Protein AF-A0AAQ3WW07-F1 (afdb_monomer_lite)

Secondary structure (DSSP, 8-state):
-------EEEEEEEEE--SSS--EEEEEEEEEEE-TTS-EEEEEEEEPP-TT--HHHHHHHHHHHHHHHHHHHHHHHHHHHHHHHSPPPS----

Foldseek 3Di:
DDDPQDKDKDKDWDWDDDPPAPIWIWIWIWIWGQDPVRDTDIQIFIDDTDRDDDPVRSVVVRVVVSVVVVVVVVVVVVVVVCCVVPPPPDDDDD

pLDDT: mean 72.87, std 10.95, range [33.84, 86.69]

Organism: NCBI:txid547442

Structure (mmCIF, N/CA/C/O backbone):
data_AF-A0AAQ3WW07-F1
#
_entry.id   AF-A0AAQ3WW07-F1
#
loop_
_atom_site.group_PDB
_atom_site.id
_atom_site.type_symbol
_atom_site.label_atom_id
_atom_site.label_alt_id
_atom_site.label_comp_id
_atom_site.label_asym_id
_atom_site.label_entity_id
_atom_site.label_seq_id
_atom_site.pdbx_PDB_ins_code
_atom_site.Cartn_x
_atom_site.Cartn_y
_atom_site.Cartn_z
_atom_site.occupancy
_atom_site.B_iso_or_equiv
_atom_site.auth_seq_id
_atom_site.auth_comp_id
_atom_site.auth_asym_id
_atom_site.auth_atom_id
_atom_site.pdbx_PDB_model_num
ATOM 1 N N . MET A 1 1 ? -10.074 -17.674 23.088 1.00 34.44 1 MET A N 1
ATOM 2 C CA . MET A 1 1 ? -9.015 -16.667 22.887 1.00 34.44 1 MET A CA 1
ATOM 3 C C . MET A 1 1 ? -8.500 -16.852 21.470 1.00 34.44 1 MET A C 1
ATOM 5 O O . MET A 1 1 ? -7.732 -17.772 21.236 1.00 34.44 1 MET A O 1
ATOM 9 N N . LEU A 1 2 ? -9.037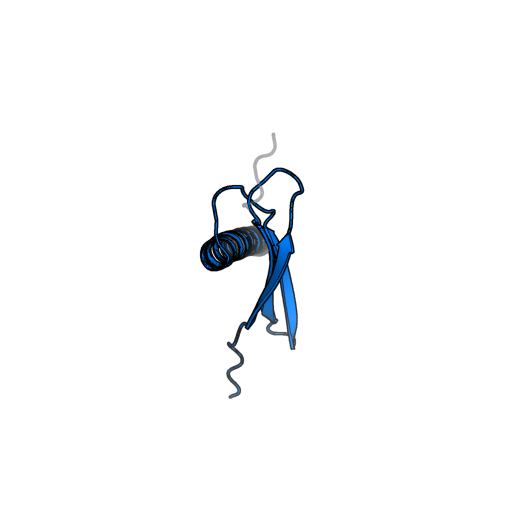 -16.098 20.511 1.00 33.84 2 LEU A N 1
ATOM 10 C CA . LEU A 1 2 ? -8.583 -16.128 19.121 1.00 33.84 2 LEU A CA 1
ATOM 11 C C . LEU A 1 2 ? -7.886 -14.793 18.858 1.00 33.84 2 LEU A C 1
ATOM 13 O O . LEU A 1 2 ? -8.543 -13.757 18.823 1.00 33.84 2 LEU A O 1
ATOM 17 N N . HIS A 1 3 ? -6.557 -14.831 18.768 1.00 44.88 3 HIS A N 1
ATOM 18 C CA . HIS A 1 3 ? -5.752 -13.722 18.265 1.00 44.88 3 HIS A CA 1
ATOM 19 C C . HIS A 1 3 ? -5.967 -13.635 16.755 1.00 44.88 3 HIS A C 1
ATOM 21 O O . HIS A 1 3 ? -5.621 -14.570 16.034 1.00 44.88 3 HIS A O 1
ATOM 27 N N . TYR A 1 4 ? -6.508 -12.518 16.282 1.00 46.91 4 TYR A N 1
ATOM 28 C CA . TYR A 1 4 ? -6.553 -12.184 14.861 1.00 46.91 4 TYR A CA 1
ATOM 29 C C . TYR A 1 4 ? -5.850 -10.843 14.633 1.00 46.91 4 TYR A C 1
ATOM 31 O O . TYR A 1 4 ? -6.451 -9.890 14.159 1.00 46.91 4 TYR A O 1
ATOM 39 N N . ASP A 1 5 ? -4.555 -10.785 14.955 1.00 57.78 5 ASP A N 1
ATOM 40 C CA . ASP A 1 5 ? -3.713 -9.592 14.746 1.00 57.78 5 ASP A CA 1
ATOM 41 C C . ASP A 1 5 ? -2.947 -9.630 13.409 1.00 57.78 5 ASP A C 1
ATOM 43 O O . ASP A 1 5 ? -1.933 -8.956 13.233 1.00 57.78 5 ASP A O 1
ATOM 47 N N . GLN A 1 6 ? -3.377 -10.460 12.453 1.00 69.56 6 GLN A N 1
ATOM 48 C CA . GLN A 1 6 ? -2.650 -10.638 11.197 1.00 69.56 6 GLN A CA 1
ATOM 49 C C . GLN A 1 6 ? -3.189 -9.690 10.120 1.00 69.56 6 GLN A C 1
ATOM 51 O O . GLN A 1 6 ? -4.272 -9.901 9.565 1.00 69.56 6 GLN A O 1
ATOM 56 N N . PHE A 1 7 ? -2.417 -8.645 9.820 1.00 72.69 7 PHE A N 1
ATOM 57 C CA . PHE A 1 7 ? -2.615 -7.817 8.634 1.00 72.69 7 PHE A CA 1
ATOM 58 C C . PHE A 1 7 ? -1.916 -8.448 7.425 1.00 72.69 7 PHE A C 1
ATOM 60 O O . PHE A 1 7 ? -0.926 -9.168 7.561 1.00 72.69 7 PHE A O 1
ATOM 67 N N . TRP A 1 8 ? -2.444 -8.171 6.236 1.00 80.56 8 TRP A N 1
ATOM 68 C CA . TRP A 1 8 ? -1.914 -8.686 4.975 1.00 80.56 8 TRP A CA 1
ATOM 69 C C . TRP A 1 8 ? -1.462 -7.520 4.114 1.00 80.56 8 TRP A C 1
ATOM 71 O O . TRP A 1 8 ? -2.179 -6.526 4.008 1.00 80.56 8 TRP A O 1
ATOM 81 N N . ILE A 1 9 ? -0.288 -7.651 3.499 1.00 81.12 9 ILE A N 1
ATOM 82 C CA . ILE A 1 9 ? 0.183 -6.719 2.477 1.00 81.12 9 ILE A CA 1
ATOM 83 C C . ILE A 1 9 ? 0.317 -7.495 1.176 1.00 81.12 9 ILE A C 1
ATOM 85 O O . ILE A 1 9 ? 1.057 -8.477 1.106 1.00 81.12 9 ILE A O 1
ATOM 89 N N . THR A 1 10 ? -0.413 -7.054 0.159 1.00 84.56 10 THR A N 1
ATOM 90 C CA . THR A 1 10 ? -0.392 -7.644 -1.179 1.00 84.56 10 THR A CA 1
ATOM 91 C C . THR A 1 10 ? 0.229 -6.658 -2.153 1.00 84.56 10 THR A C 1
ATOM 93 O O . THR A 1 10 ? -0.133 -5.483 -2.165 1.00 84.56 10 THR A O 1
ATOM 96 N N . TYR A 1 11 ? 1.146 -7.151 -2.984 1.00 81.31 11 TYR A N 1
ATOM 97 C CA . TYR A 1 11 ? 1.819 -6.379 -4.024 1.00 81.31 11 TYR A CA 1
ATOM 98 C C . TYR A 1 11 ? 1.400 -6.903 -5.392 1.00 81.31 11 TYR A C 1
ATO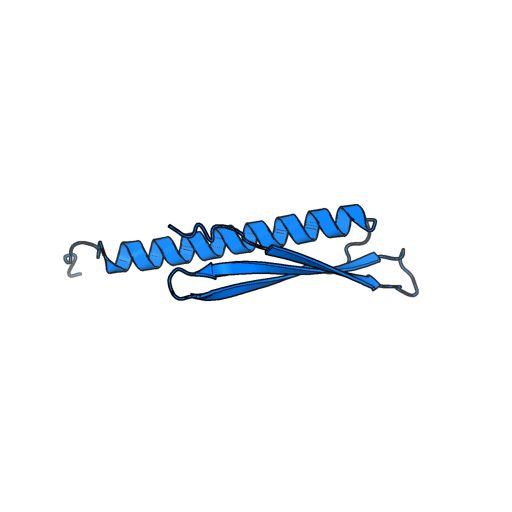M 100 O O . TYR A 1 11 ? 1.554 -8.090 -5.681 1.00 81.31 11 TYR A O 1
ATOM 108 N N . VAL A 1 12 ? 0.895 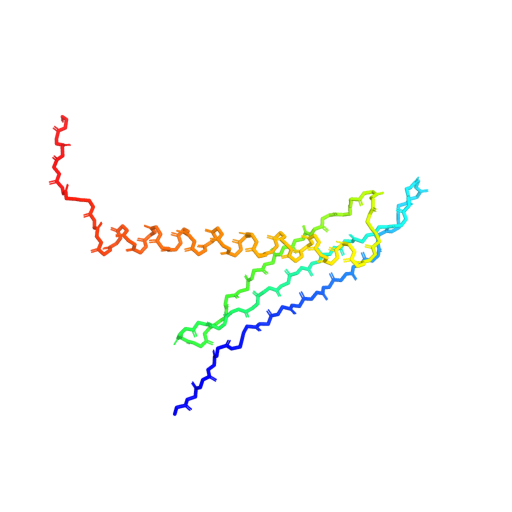-6.015 -6.242 1.00 83.69 12 VAL A N 1
ATOM 109 C CA . VAL A 1 12 ? 0.569 -6.316 -7.635 1.00 83.69 12 VAL A CA 1
ATOM 110 C C . VAL A 1 12 ? 1.327 -5.338 -8.516 1.00 83.69 12 VAL A C 1
ATOM 112 O O . VAL A 1 12 ? 1.008 -4.154 -8.565 1.00 83.69 12 VAL A O 1
ATOM 115 N N . GLY A 1 13 ? 2.346 -5.844 -9.206 1.00 81.94 13 GLY A N 1
ATOM 116 C CA . GLY A 1 13 ? 3.151 -5.069 -10.140 1.00 81.94 13 GLY A CA 1
ATOM 117 C C . GLY A 1 13 ? 2.809 -5.391 -11.584 1.00 81.94 13 GLY A C 1
ATOM 118 O O . GLY A 1 13 ? 2.754 -6.559 -11.965 1.00 81.94 13 GLY A O 1
ATOM 119 N N . THR A 1 14 ? 2.634 -4.362 -12.407 1.00 81.25 14 THR A N 1
ATOM 120 C CA . THR A 1 14 ? 2.574 -4.501 -13.865 1.00 81.25 14 THR A CA 1
ATOM 121 C C . THR A 1 14 ? 3.759 -3.776 -14.481 1.00 81.25 14 THR A C 1
ATOM 123 O O . THR A 1 14 ? 3.961 -2.583 -14.259 1.00 81.25 14 THR A O 1
ATOM 126 N N . ARG A 1 15 ? 4.552 -4.496 -15.281 1.00 78.62 15 ARG A N 1
ATOM 127 C CA . ARG A 1 15 ? 5.660 -3.890 -16.021 1.00 78.62 15 ARG A CA 1
ATOM 128 C C . ARG A 1 15 ? 5.102 -2.901 -17.037 1.00 78.62 15 ARG A C 1
ATOM 130 O O . ARG A 1 15 ? 4.328 -3.274 -17.919 1.00 78.62 15 ARG A O 1
ATOM 137 N N . TYR A 1 16 ? 5.544 -1.660 -16.941 1.00 74.44 16 TYR A N 1
ATOM 138 C CA . TYR A 1 16 ? 5.204 -0.594 -17.861 1.00 74.44 16 TYR A CA 1
ATOM 139 C C . TYR A 1 16 ? 6.346 -0.404 -18.861 1.00 74.44 16 TYR A C 1
ATOM 141 O O . TYR A 1 16 ? 7.431 0.070 -18.522 1.00 74.44 16 TYR A O 1
ATOM 149 N N . ARG A 1 17 ? 6.109 -0.800 -20.117 1.00 71.38 17 ARG A N 1
ATOM 150 C CA . ARG A 1 17 ? 7.036 -0.525 -21.221 1.00 71.38 17 ARG A CA 1
ATOM 151 C C . ARG A 1 17 ? 6.691 0.804 -21.863 1.00 71.38 17 ARG A C 1
ATOM 153 O O . ARG A 1 17 ? 5.691 0.914 -22.569 1.00 71.38 17 ARG A O 1
ATOM 160 N N . HIS A 1 18 ? 7.542 1.797 -21.656 1.00 67.50 18 HIS A N 1
ATOM 161 C CA . HIS A 1 18 ? 7.428 3.061 -22.363 1.00 67.50 18 HIS A CA 1
ATOM 162 C C . HIS A 1 18 ? 8.209 2.991 -23.688 1.00 67.50 18 HIS A C 1
ATOM 164 O O . HIS A 1 18 ? 9.336 2.504 -23.700 1.00 67.50 18 HIS A O 1
ATOM 170 N N . PRO A 1 19 ? 7.686 3.522 -24.807 1.00 71.75 19 PRO A N 1
ATOM 171 C CA . PRO A 1 19 ? 8.352 3.427 -26.112 1.00 71.75 19 PRO A CA 1
ATOM 172 C C . PRO A 1 19 ? 9.705 4.158 -26.198 1.00 71.75 19 PRO A C 1
ATOM 174 O O . PRO A 1 19 ? 10.488 3.895 -27.103 1.00 71.75 19 PRO A O 1
ATOM 177 N N . VAL A 1 20 ? 9.977 5.089 -25.278 1.00 70.94 20 VAL A N 1
ATOM 178 C CA . VAL A 1 20 ? 11.178 5.957 -25.290 1.00 70.94 20 VAL A CA 1
ATOM 179 C C . VAL A 1 20 ? 11.964 5.910 -23.971 1.00 70.94 20 VAL A C 1
ATOM 181 O O . VAL A 1 20 ? 13.056 6.459 -23.883 1.00 70.94 20 VAL A O 1
ATOM 184 N N . LEU A 1 21 ? 11.417 5.294 -22.919 1.00 62.53 21 LEU A N 1
ATOM 185 C CA . LEU A 1 21 ? 12.034 5.303 -21.586 1.00 62.53 21 LEU A CA 1
ATOM 186 C C . LEU A 1 21 ? 12.376 3.880 -21.151 1.00 62.53 21 LEU A C 1
ATOM 188 O O . LEU A 1 21 ? 11.758 2.949 -21.664 1.00 62.53 21 LEU A O 1
ATOM 192 N N . PRO A 1 22 ? 13.342 3.714 -20.226 1.00 67.12 22 PRO A N 1
ATOM 193 C CA . PRO A 1 22 ? 13.612 2.421 -19.618 1.00 67.12 22 PRO A CA 1
ATOM 194 C C . PRO A 1 22 ? 12.330 1.791 -19.075 1.00 67.12 22 PRO A C 1
ATOM 196 O O . PRO A 1 22 ? 11.447 2.500 -18.589 1.00 67.12 22 PRO A O 1
ATOM 199 N N . ASP A 1 23 ? 12.248 0.465 -19.177 1.00 70.38 23 ASP A N 1
ATOM 200 C CA . ASP A 1 23 ? 11.146 -0.298 -18.603 1.00 70.38 23 ASP A CA 1
ATOM 201 C C . ASP A 1 23 ? 11.024 0.011 -17.111 1.00 70.38 23 ASP A C 1
ATOM 203 O O . ASP A 1 23 ? 12.014 0.001 -16.379 1.00 70.38 23 ASP A O 1
ATOM 207 N N . ASP A 1 24 ? 9.794 0.251 -16.684 1.00 73.81 24 ASP A N 1
ATOM 208 C CA . ASP A 1 24 ? 9.459 0.683 -15.335 1.00 73.81 24 ASP A CA 1
ATOM 209 C C . ASP A 1 24 ? 8.317 -0.190 -14.793 1.00 73.81 24 ASP A C 1
ATOM 211 O O . ASP A 1 24 ? 7.824 -1.088 -15.489 1.00 73.81 24 ASP A O 1
ATOM 215 N N . TRP A 1 25 ? 7.898 0.031 -13.553 1.00 77.94 25 TRP A N 1
ATOM 216 C CA . TRP A 1 25 ? 6.845 -0.751 -12.917 1.00 77.94 25 TRP A CA 1
ATOM 217 C C . TRP A 1 25 ? 5.757 0.138 -12.329 1.00 77.94 25 TRP A C 1
ATOM 219 O O . TRP A 1 25 ? 6.020 1.044 -11.546 1.00 77.94 25 TRP A O 1
ATOM 229 N N . ASP A 1 26 ? 4.515 -0.169 -12.693 1.00 80.75 26 ASP A N 1
ATOM 230 C CA . ASP A 1 26 ? 3.326 0.337 -12.019 1.00 80.75 26 ASP A CA 1
ATOM 231 C C . ASP A 1 26 ? 2.987 -0.632 -10.886 1.00 80.75 26 ASP A C 1
ATOM 233 O O . ASP A 1 26 ? 2.766 -1.824 -11.134 1.00 80.75 26 ASP A O 1
ATOM 237 N N . MET A 1 27 ? 3.004 -0.142 -9.649 1.00 82.56 27 MET A N 1
ATOM 238 C CA . MET A 1 27 ? 2.804 -0.966 -8.460 1.00 82.56 27 MET A CA 1
ATOM 239 C C . MET A 1 27 ? 1.515 -0.596 -7.763 1.00 82.56 27 MET A C 1
ATOM 241 O O . MET A 1 27 ? 1.286 0.559 -7.429 1.00 82.56 27 MET A O 1
ATOM 245 N N . THR A 1 28 ? 0.699 -1.599 -7.468 1.00 83.81 28 THR A N 1
ATOM 246 C CA . THR A 1 28 ? -0.437 -1.474 -6.562 1.00 83.81 28 THR A CA 1
ATOM 247 C C . THR A 1 28 ? -0.138 -2.238 -5.282 1.00 83.81 28 THR A C 1
ATOM 249 O O . THR A 1 28 ? 0.202 -3.421 -5.325 1.00 83.81 28 THR A O 1
ATOM 252 N N . VAL A 1 29 ? -0.276 -1.564 -4.145 1.00 84.31 29 VAL A N 1
ATOM 253 C CA . VAL A 1 29 ? -0.164 -2.164 -2.815 1.00 84.31 29 VAL A CA 1
ATOM 254 C C . VAL A 1 29 ? -1.523 -2.124 -2.147 1.00 84.31 29 VAL A C 1
ATOM 256 O O . VAL A 1 29 ? -2.162 -1.072 -2.098 1.00 84.31 29 VAL A O 1
ATOM 259 N N . GLU A 1 30 ? -1.950 -3.271 -1.630 1.00 84.56 30 GLU A N 1
ATOM 260 C CA . GLU A 1 30 ? -3.143 -3.402 -0.804 1.00 84.56 30 GLU A CA 1
ATOM 261 C C . GLU A 1 30 ? -2.747 -3.824 0.611 1.00 84.56 30 GLU A C 1
ATOM 263 O O . GLU A 1 30 ? -2.136 -4.877 0.799 1.00 84.56 30 GLU A O 1
ATOM 268 N N . ILE A 1 31 ? -3.102 -3.007 1.604 1.00 81.88 31 ILE A N 1
ATOM 269 C CA . ILE A 1 31 ? -2.975 -3.357 3.022 1.00 81.88 31 ILE A CA 1
ATOM 270 C C . ILE A 1 31 ? -4.367 -3.685 3.555 1.00 81.88 31 ILE A C 1
ATOM 272 O O . ILE A 1 31 ? -5.219 -2.798 3.610 1.00 81.88 31 ILE A O 1
ATOM 276 N N . SER A 1 32 ? -4.575 -4.929 3.981 1.00 82.25 32 SER A N 1
ATOM 277 C CA . SER A 1 32 ? -5.822 -5.388 4.599 1.00 82.25 32 SER A CA 1
ATOM 278 C C . SER A 1 32 ? -5.643 -5.557 6.102 1.00 82.25 32 SER A C 1
ATOM 280 O O . SER A 1 32 ? -4.899 -6.433 6.556 1.00 82.25 32 SER A O 1
ATOM 282 N N . ILE A 1 33 ? -6.363 -4.747 6.876 1.00 80.94 33 ILE A N 1
ATOM 283 C CA . ILE A 1 33 ? -6.340 -4.764 8.342 1.00 80.94 33 ILE A CA 1
ATOM 284 C C . ILE A 1 33 ? -7.697 -5.276 8.839 1.00 80.94 33 ILE A C 1
ATOM 286 O O . ILE A 1 33 ? -8.723 -4.706 8.450 1.00 80.94 33 ILE A O 1
ATOM 290 N N . PRO A 1 34 ? -7.737 -6.351 9.647 1.00 76.06 34 PRO A N 1
ATOM 291 C CA . PRO A 1 34 ? -8.974 -6.780 10.285 1.00 76.06 34 PRO A CA 1
ATOM 292 C C . PRO A 1 34 ? -9.427 -5.726 11.297 1.00 76.06 34 PRO A C 1
ATOM 294 O O . PRO A 1 34 ? -8.607 -5.178 12.034 1.00 76.06 34 PRO A O 1
ATOM 297 N N . ASP A 1 35 ? -10.724 -5.446 11.336 1.00 70.56 35 ASP A N 1
ATOM 298 C CA . ASP A 1 35 ? -11.315 -4.666 12.414 1.00 70.56 35 ASP A CA 1
ATOM 299 C C . ASP A 1 35 ? -11.925 -5.564 13.497 1.00 70.56 35 ASP A C 1
ATOM 301 O O . ASP A 1 35 ? -12.129 -6.770 13.332 1.00 70.56 35 ASP A O 1
ATOM 305 N N . GLU A 1 36 ? -12.214 -4.942 14.637 1.00 67.88 36 GLU A N 1
ATOM 306 C CA . GLU A 1 36 ? -12.820 -5.576 15.809 1.00 67.88 36 GLU A CA 1
ATOM 307 C C . GLU A 1 36 ? -14.248 -6.105 15.561 1.00 67.88 36 GLU A C 1
ATOM 309 O O . GLU A 1 36 ? -14.769 -6.875 16.368 1.00 67.88 36 GLU A O 1
ATOM 314 N N . PHE A 1 37 ? -14.865 -5.757 14.427 1.00 68.06 37 PHE A N 1
ATOM 315 C CA . PHE A 1 37 ? -16.204 -6.184 14.016 1.00 68.06 37 PHE A CA 1
ATOM 316 C C . PHE A 1 37 ? -16.181 -7.262 12.916 1.00 68.06 37 PHE A C 1
ATOM 318 O O . PHE A 1 37 ? -17.236 -7.638 12.401 1.00 68.06 37 PHE A O 1
ATOM 325 N N . GLY A 1 38 ? -15.001 -7.790 12.566 1.00 65.94 38 GLY A N 1
ATOM 326 C CA . GLY A 1 38 ? -14.828 -8.817 11.534 1.00 65.94 38 GLY A CA 1
ATOM 327 C C . GLY A 1 38 ? -14.875 -8.292 10.094 1.00 65.94 38 GLY A C 1
ATOM 328 O O . GLY A 1 38 ? -14.798 -9.084 9.153 1.00 65.94 38 GLY A O 1
ATOM 329 N N . SER A 1 39 ? -14.980 -6.978 9.910 1.00 67.81 39 SER A N 1
ATOM 330 C CA . SER A 1 39 ? -14.790 -6.298 8.632 1.00 67.81 39 SER A CA 1
ATOM 331 C C . SER A 1 39 ? -13.296 -6.075 8.357 1.00 67.81 39 SER A C 1
ATOM 333 O O . SER A 1 39 ? -12.426 -6.299 9.203 1.00 67.81 39 SER A O 1
ATOM 335 N N . ARG A 1 40 ? -12.966 -5.703 7.116 1.00 73.00 40 ARG A N 1
ATOM 336 C CA . ARG A 1 40 ? -11.586 -5.441 6.686 1.00 73.00 40 ARG A CA 1
ATOM 337 C C . ARG A 1 40 ? -11.469 -4.042 6.117 1.00 73.00 40 ARG A C 1
ATOM 339 O O . ARG A 1 40 ? -12.204 -3.676 5.201 1.00 73.00 40 ARG A O 1
ATOM 346 N N . ARG A 1 41 ? -10.500 -3.285 6.623 1.00 71.81 41 ARG A N 1
ATOM 347 C CA . ARG A 1 41 ? -10.081 -2.026 6.015 1.00 71.81 41 ARG A CA 1
ATOM 348 C C . ARG A 1 41 ? -9.010 -2.324 4.980 1.00 71.81 41 ARG A C 1
ATOM 350 O O . ARG A 1 41 ? -7.953 -2.838 5.340 1.00 71.81 41 ARG A O 1
ATOM 357 N N . ASN A 1 42 ? -9.278 -1.953 3.733 1.00 78.12 42 ASN A N 1
ATOM 358 C CA . ASN A 1 42 ? -8.316 -2.055 2.644 1.00 78.12 42 ASN A CA 1
ATOM 359 C C . ASN A 1 42 ? -7.787 -0.666 2.285 1.00 78.12 42 ASN A C 1
ATOM 361 O O . ASN A 1 42 ? -8.561 0.267 2.062 1.00 78.12 42 ASN A O 1
ATOM 365 N N . ILE A 1 43 ? -6.466 -0.531 2.239 1.00 77.81 43 ILE A N 1
ATOM 366 C CA . ILE A 1 43 ? -5.788 0.670 1.751 1.00 77.81 43 ILE A CA 1
ATOM 367 C C . ILE A 1 43 ? -5.135 0.314 0.432 1.00 77.81 43 ILE A C 1
ATOM 369 O O . ILE A 1 43 ? -4.291 -0.575 0.395 1.00 77.81 43 ILE A O 1
ATOM 373 N N . HIS A 1 44 ? -5.520 1.028 -0.620 1.00 80.44 44 HIS A N 1
ATOM 374 C CA . HIS A 1 44 ? -4.982 0.850 -1.959 1.00 80.44 44 HIS A CA 1
ATOM 375 C C . HIS A 1 44 ? -4.095 2.038 -2.306 1.00 80.44 44 HIS A C 1
ATOM 377 O O . HIS A 1 44 ? -4.562 3.178 -2.318 1.00 80.44 44 HIS A O 1
ATOM 383 N N . VAL A 1 45 ? -2.833 1.766 -2.618 1.00 79.44 45 VAL A N 1
ATOM 384 C CA . VAL A 1 45 ? -1.898 2.772 -3.124 1.00 79.44 45 VAL A CA 1
ATOM 385 C C . VAL A 1 45 ? -1.365 2.316 -4.464 1.00 79.44 45 VAL A C 1
ATOM 387 O O . VAL A 1 45 ? -0.914 1.181 -4.603 1.00 79.44 45 VAL A O 1
ATOM 390 N N . ARG A 1 46 ? -1.432 3.211 -5.449 1.00 80.94 46 ARG A N 1
ATOM 391 C CA . ARG A 1 46 ? -0.835 3.014 -6.764 1.00 80.94 46 ARG A CA 1
ATOM 392 C C . ARG A 1 46 ? 0.391 3.903 -6.881 1.00 80.94 46 ARG A C 1
ATOM 394 O O . ARG A 1 46 ? 0.255 5.120 -6.968 1.00 80.94 46 ARG A O 1
ATOM 401 N N . HIS A 1 47 ? 1.558 3.282 -6.925 1.00 78.25 47 HIS A N 1
ATOM 402 C CA . HIS A 1 47 ? 2.810 3.959 -7.192 1.00 78.25 47 HIS A CA 1
ATOM 403 C C . HIS A 1 47 ? 3.063 3.989 -8.698 1.00 78.25 47 HIS A C 1
ATOM 405 O O . HIS A 1 47 ? 3.186 2.948 -9.351 1.00 78.25 47 HIS A O 1
ATOM 411 N N . ALA A 1 48 ? 3.107 5.200 -9.248 1.00 72.88 48 ALA A N 1
ATOM 412 C CA . ALA A 1 48 ? 3.359 5.410 -10.662 1.00 72.88 48 ALA A CA 1
ATOM 413 C C . ALA A 1 48 ? 4.839 5.154 -11.001 1.00 72.88 48 ALA A C 1
ATOM 415 O O . ALA A 1 48 ? 5.708 5.457 -10.185 1.00 72.88 48 ALA A O 1
ATOM 416 N N . PRO A 1 49 ? 5.136 4.677 -12.221 1.00 66.56 49 PRO A N 1
ATOM 417 C CA . PRO A 1 49 ? 6.502 4.437 -12.665 1.00 66.56 49 PRO A CA 1
ATOM 418 C C . PRO A 1 49 ? 7.354 5.708 -12.551 1.00 66.56 49 PRO A C 1
ATOM 420 O O . PRO A 1 49 ? 7.029 6.754 -13.128 1.00 66.56 49 PRO A O 1
ATOM 423 N N . THR A 1 50 ? 8.451 5.619 -11.799 1.00 66.38 50 THR A N 1
ATOM 424 C CA . THR A 1 50 ? 9.460 6.671 -11.726 1.00 66.38 50 THR A CA 1
ATOM 425 C C . THR A 1 50 ? 10.735 6.157 -12.383 1.00 66.38 50 THR A C 1
ATOM 427 O O . THR A 1 50 ? 11.271 5.129 -11.984 1.00 66.38 50 THR A O 1
ATOM 430 N N . ARG A 1 51 ? 11.229 6.914 -13.382 1.00 61.81 51 ARG A N 1
ATOM 431 C CA . ARG A 1 51 ? 12.326 6.625 -14.346 1.00 61.81 51 ARG A CA 1
ATOM 432 C C . ARG A 1 51 ? 13.632 5.991 -13.805 1.00 61.81 51 ARG A C 1
ATOM 434 O O . ARG A 1 51 ? 14.589 5.865 -14.567 1.00 61.81 51 ARG A O 1
ATOM 441 N N . ARG A 1 52 ? 13.754 5.700 -12.513 1.00 57.94 52 ARG A N 1
ATOM 442 C CA . ARG A 1 52 ? 14.986 5.338 -11.812 1.00 57.94 52 ARG A CA 1
ATOM 443 C C . ARG A 1 52 ? 14.991 3.939 -11.199 1.00 57.94 52 ARG A C 1
ATOM 445 O O . ARG A 1 52 ? 16.075 3.491 -10.838 1.00 57.94 52 ARG A O 1
ATOM 452 N N . ASN A 1 53 ? 13.855 3.249 -11.097 1.00 61.47 53 ASN A N 1
ATOM 453 C CA . ASN A 1 53 ? 13.739 2.159 -10.133 1.00 61.47 53 ASN A CA 1
ATOM 454 C C . ASN A 1 53 ? 13.407 0.815 -10.803 1.00 61.47 53 ASN A C 1
ATOM 456 O O . ASN A 1 53 ? 12.414 0.654 -11.502 1.00 61.47 53 ASN A O 1
ATOM 460 N N . GLY A 1 54 ? 14.288 -0.174 -10.609 1.00 72.00 54 GLY A N 1
ATOM 461 C CA . GLY A 1 54 ? 14.005 -1.565 -10.967 1.00 72.00 54 GLY A CA 1
ATOM 462 C C . GLY A 1 54 ? 12.865 -2.143 -10.120 1.00 72.00 54 GLY A C 1
ATOM 463 O O . GLY A 1 54 ? 12.394 -1.508 -9.180 1.00 72.00 54 GLY A O 1
ATOM 464 N N . HIS A 1 55 ? 12.453 -3.377 -10.423 1.00 77.56 55 HIS A N 1
ATOM 465 C CA . HIS A 1 55 ? 11.304 -4.036 -9.786 1.00 77.56 55 HIS A CA 1
ATOM 466 C C . HIS A 1 55 ? 11.312 -3.933 -8.245 1.00 77.56 55 HIS A C 1
ATOM 468 O O . HIS A 1 55 ? 10.325 -3.512 -7.650 1.00 77.56 55 HIS A O 1
ATOM 474 N N . GLU A 1 56 ? 12.434 -4.253 -7.599 1.00 79.50 56 GLU A N 1
ATOM 475 C CA . GLU A 1 56 ? 12.560 -4.229 -6.133 1.00 79.50 56 GLU A CA 1
ATOM 476 C C . GLU A 1 56 ? 12.427 -2.824 -5.536 1.00 79.50 56 GLU A C 1
ATOM 478 O O . GLU A 1 56 ? 11.795 -2.647 -4.496 1.00 79.50 56 GLU A O 1
ATOM 483 N N . ALA A 1 57 ? 12.981 -1.814 -6.208 1.00 80.62 57 ALA A N 1
ATOM 484 C CA . ALA A 1 57 ? 12.880 -0.432 -5.761 1.00 80.62 57 ALA A CA 1
ATOM 485 C C . ALA A 1 57 ? 11.436 0.082 -5.887 1.00 80.62 57 ALA A C 1
ATOM 487 O O . ALA A 1 57 ? 10.934 0.705 -4.958 1.00 80.62 57 ALA A O 1
ATOM 488 N N . ALA A 1 58 ? 10.729 -0.284 -6.962 1.00 78.25 58 ALA A N 1
ATOM 489 C CA . ALA A 1 58 ? 9.310 0.031 -7.115 1.00 78.25 58 ALA A CA 1
ATOM 490 C C . ALA A 1 58 ? 8.439 -0.621 -6.020 1.00 78.25 58 ALA A C 1
ATOM 492 O O . ALA A 1 58 ? 7.504 0.009 -5.531 1.00 78.25 58 ALA A O 1
ATOM 493 N N . ILE A 1 59 ? 8.755 -1.851 -5.587 1.00 81.69 59 ILE A N 1
ATOM 494 C CA . ILE A 1 59 ? 8.087 -2.485 -4.433 1.00 81.69 59 ILE A CA 1
ATOM 495 C C . ILE A 1 59 ? 8.342 -1.678 -3.156 1.00 81.69 59 ILE A C 1
ATOM 497 O O . ILE A 1 59 ? 7.403 -1.411 -2.406 1.00 81.69 59 ILE A O 1
ATOM 501 N N . GLY A 1 60 ? 9.599 -1.302 -2.900 1.00 81.88 60 GLY A N 1
ATOM 502 C CA . GLY A 1 60 ? 9.991 -0.551 -1.707 1.00 81.88 60 GLY A CA 1
ATOM 503 C C . GLY A 1 60 ? 9.304 0.811 -1.609 1.00 81.88 60 GLY A C 1
ATOM 504 O O . GLY A 1 60 ? 8.743 1.139 -0.562 1.00 81.88 60 GLY A O 1
ATOM 505 N N . ASP A 1 61 ? 9.282 1.565 -2.707 1.00 84.38 61 ASP A N 1
ATOM 506 C CA . ASP A 1 61 ? 8.633 2.876 -2.768 1.00 84.38 61 ASP A CA 1
ATOM 507 C C . ASP A 1 61 ? 7.121 2.759 -2.566 1.00 84.38 61 ASP A C 1
ATOM 509 O O . ASP A 1 61 ? 6.548 3.453 -1.724 1.00 84.38 61 ASP A O 1
ATOM 513 N N . ALA A 1 62 ? 6.481 1.820 -3.269 1.00 83.50 62 ALA A N 1
ATOM 514 C CA . ALA A 1 62 ? 5.047 1.595 -3.146 1.00 83.50 62 ALA A CA 1
ATOM 515 C C . ALA A 1 62 ? 4.656 1.126 -1.731 1.00 83.50 62 ALA A C 1
ATOM 517 O O . ALA A 1 62 ? 3.628 1.547 -1.197 1.00 83.50 62 ALA A O 1
ATOM 518 N N . ALA A 1 63 ? 5.489 0.297 -1.088 1.00 82.50 63 ALA A N 1
ATOM 519 C CA . ALA A 1 63 ? 5.306 -0.103 0.306 1.00 82.50 63 ALA A CA 1
ATOM 520 C C . ALA A 1 63 ? 5.425 1.094 1.261 1.00 82.50 63 ALA A C 1
ATOM 522 O O . ALA A 1 63 ? 4.599 1.252 2.161 1.00 82.50 63 ALA A O 1
ATOM 523 N N . GLY A 1 64 ? 6.442 1.938 1.070 1.00 85.12 64 GLY A N 1
ATOM 524 C CA . GLY A 1 64 ? 6.666 3.129 1.887 1.00 85.12 64 GLY A CA 1
ATOM 525 C C . GLY A 1 64 ? 5.514 4.127 1.785 1.00 85.12 64 GLY A C 1
ATOM 526 O O 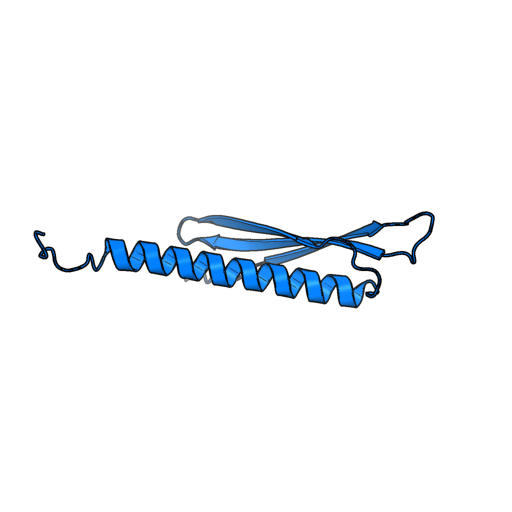. GLY A 1 64 ? 5.051 4.651 2.802 1.00 85.12 64 GLY A O 1
ATOM 527 N N . GLU A 1 65 ? 5.003 4.341 0.574 1.00 85.75 65 GLU A N 1
ATOM 528 C CA . GLU A 1 65 ? 3.843 5.193 0.319 1.00 85.75 65 GLU A CA 1
ATOM 529 C C . GLU A 1 65 ? 2.582 4.627 0.992 1.00 85.75 65 GLU A C 1
ATOM 531 O O . GLU A 1 65 ? 1.928 5.335 1.758 1.00 85.75 65 GLU A O 1
ATOM 536 N N . ALA A 1 66 ? 2.307 3.328 0.828 1.00 84.12 66 ALA A N 1
ATOM 537 C CA . ALA A 1 66 ? 1.170 2.659 1.464 1.00 84.12 66 ALA A CA 1
ATOM 538 C C . ALA A 1 66 ? 1.196 2.731 3.000 1.00 84.12 66 ALA A C 1
ATOM 540 O O . ALA A 1 66 ? 0.178 3.035 3.630 1.00 84.12 66 ALA A O 1
ATOM 541 N N . LEU A 1 67 ? 2.360 2.507 3.618 1.00 84.12 67 LEU A N 1
ATOM 542 C CA . LEU A 1 67 ? 2.531 2.629 5.069 1.00 84.12 67 LEU A CA 1
ATOM 543 C C . LEU A 1 67 ? 2.368 4.075 5.546 1.00 84.12 67 LEU A C 1
ATOM 545 O O . LEU A 1 67 ? 1.776 4.321 6.597 1.00 84.12 67 LEU A O 1
ATOM 549 N N . THR A 1 68 ? 2.847 5.041 4.765 1.00 86.69 68 THR A N 1
ATOM 550 C CA . THR A 1 68 ? 2.668 6.466 5.066 1.00 86.69 68 THR A CA 1
ATOM 551 C C . THR A 1 68 ? 1.186 6.841 5.040 1.00 86.69 68 THR A C 1
ATOM 553 O O . THR A 1 68 ? 0.692 7.452 5.991 1.00 86.69 68 THR A O 1
ATOM 556 N N . THR A 1 69 ? 0.443 6.409 4.017 1.00 84.50 69 THR A N 1
ATOM 557 C CA . THR A 1 69 ? -1.012 6.599 3.932 1.00 84.50 69 THR A CA 1
ATOM 558 C C . THR A 1 69 ? -1.735 5.974 5.125 1.00 84.50 69 THR A C 1
ATOM 560 O O . THR A 1 69 ? -2.598 6.624 5.717 1.00 84.50 69 THR A O 1
ATOM 563 N N . LEU A 1 70 ? -1.355 4.759 5.533 1.00 82.88 70 LEU A N 1
ATOM 564 C CA . LEU A 1 70 ? -1.912 4.106 6.721 1.00 82.88 70 LEU A CA 1
ATOM 565 C C . LEU A 1 70 ? -1.687 4.938 7.992 1.00 82.88 70 LEU A C 1
ATOM 567 O O . LEU A 1 70 ? -2.631 5.168 8.750 1.00 82.88 70 LEU A O 1
ATOM 571 N N . CYS A 1 71 ? -0.466 5.426 8.214 1.00 83.44 71 CYS A N 1
ATOM 572 C CA . CYS A 1 71 ? -0.140 6.270 9.363 1.00 83.44 71 CYS A CA 1
ATOM 573 C C . CYS A 1 71 ? -0.967 7.565 9.385 1.00 83.44 71 CYS A C 1
ATOM 575 O O . CYS A 1 71 ? -1.455 7.968 10.444 1.00 83.44 71 CYS A O 1
ATOM 577 N N . HIS A 1 72 ? -1.153 8.211 8.230 1.00 82.44 72 HIS A N 1
ATOM 578 C CA . HIS A 1 72 ? -1.996 9.403 8.121 1.00 82.44 72 HIS A CA 1
ATOM 579 C C . HIS A 1 72 ? -3.456 9.102 8.447 1.00 82.44 72 HIS A C 1
ATOM 581 O O . HIS A 1 72 ? -4.051 9.806 9.263 1.00 82.44 72 HIS A O 1
ATOM 587 N N . ALA A 1 73 ? -4.001 8.025 7.888 1.00 80.12 73 ALA A N 1
ATOM 588 C CA . ALA A 1 73 ? -5.380 7.633 8.128 1.00 80.12 73 ALA A CA 1
ATOM 589 C C . ALA A 1 73 ? -5.622 7.290 9.610 1.00 80.12 73 ALA A C 1
ATOM 591 O O . ALA A 1 73 ? -6.601 7.732 10.205 1.00 80.12 73 ALA A O 1
ATOM 592 N N . HIS A 1 74 ? -4.678 6.594 10.252 1.00 77.56 74 HIS A N 1
ATOM 593 C CA . HIS A 1 74 ? -4.749 6.306 11.685 1.00 77.56 74 HIS A CA 1
ATOM 594 C C . HIS A 1 74 ? -4.687 7.578 12.544 1.00 77.56 74 HIS A C 1
ATOM 596 O O . HIS A 1 74 ? -5.401 7.713 13.539 1.00 77.56 74 HIS A O 1
ATOM 602 N N . ARG A 1 75 ? -3.854 8.551 12.156 1.00 78.06 75 ARG A N 1
ATOM 603 C CA . ARG A 1 75 ? -3.780 9.846 12.842 1.00 78.06 75 ARG A CA 1
ATOM 604 C C . ARG A 1 75 ? -5.101 10.613 12.754 1.00 78.06 75 ARG A C 1
ATOM 606 O O . ARG A 1 75 ? -5.499 11.226 13.744 1.00 78.06 75 ARG A O 1
ATOM 613 N N . GLU A 1 76 ? -5.765 10.593 11.603 1.00 77.44 76 GLU A N 1
ATOM 614 C CA . GLU A 1 76 ? -7.088 11.200 11.424 1.00 77.44 76 GLU A CA 1
ATOM 615 C C . GLU A 1 76 ? -8.144 10.513 12.291 1.00 77.44 76 GLU A C 1
ATOM 617 O O . GLU A 1 76 ? -8.875 11.198 13.010 1.00 77.44 76 GLU A O 1
ATOM 622 N N . ASP A 1 77 ? -8.157 9.179 12.324 1.00 75.19 77 ASP A N 1
ATOM 623 C CA . ASP A 1 77 ? -9.072 8.403 13.168 1.00 75.19 77 ASP A CA 1
ATOM 624 C C . ASP A 1 77 ? -8.881 8.735 14.657 1.00 75.19 77 ASP A C 1
ATOM 626 O O . ASP A 1 77 ? -9.853 8.972 15.382 1.00 75.19 77 ASP A O 1
ATOM 630 N N . MET A 1 78 ? -7.631 8.851 15.121 1.00 73.62 78 MET A N 1
ATOM 631 C CA . MET A 1 78 ? -7.324 9.288 16.488 1.00 73.62 78 MET A CA 1
ATOM 632 C C . MET A 1 78 ? -7.745 10.740 16.750 1.00 73.62 78 MET A C 1
ATOM 634 O O . MET A 1 78 ? -8.227 11.059 17.839 1.00 73.62 78 MET A O 1
ATOM 638 N N . ALA A 1 79 ? -7.593 11.640 15.776 1.00 71.88 79 ALA A N 1
ATOM 639 C CA . ALA A 1 79 ? -8.028 13.031 15.900 1.00 71.88 79 ALA A CA 1
ATOM 640 C C . ALA A 1 79 ? -9.562 13.146 15.986 1.00 71.88 79 ALA A C 1
ATOM 642 O O . ALA A 1 79 ? -10.087 13.929 16.780 1.00 71.88 79 ALA A O 1
ATOM 643 N N . ILE A 1 80 ? -10.293 12.343 15.211 1.00 71.12 80 ILE A N 1
ATOM 644 C CA . ILE A 1 80 ? -11.758 12.264 15.265 1.00 71.12 80 ILE A CA 1
ATOM 645 C C . ILE A 1 80 ? -12.205 11.671 16.605 1.00 71.12 80 ILE A C 1
ATOM 647 O O . ILE A 1 80 ? -13.068 12.236 17.279 1.00 71.12 80 ILE A O 1
ATOM 651 N N . THR A 1 81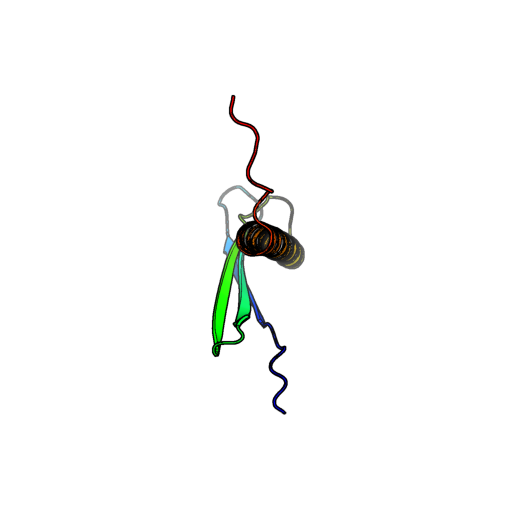 ? -11.582 10.569 17.023 1.00 68.25 81 THR A N 1
ATOM 652 C CA . THR A 1 81 ? -11.882 9.874 18.281 1.00 68.25 81 THR A CA 1
ATOM 653 C C . THR A 1 81 ? -11.617 10.781 19.480 1.00 68.25 81 THR A C 1
ATOM 65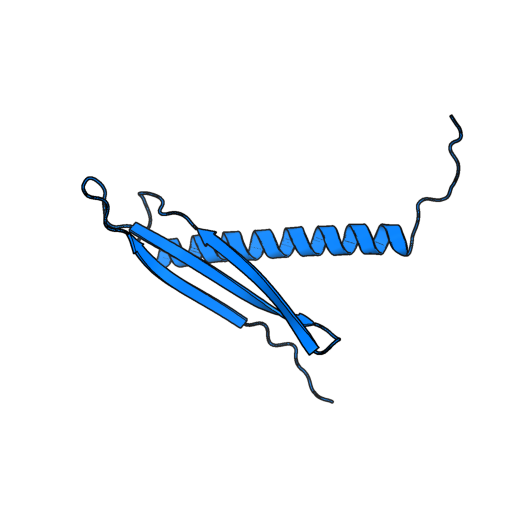5 O O . THR A 1 81 ? -12.500 10.983 20.311 1.00 68.25 81 THR A O 1
ATOM 658 N N . SER A 1 82 ? -10.448 11.422 19.543 1.00 71.25 82 SER A N 1
ATOM 659 C CA . SER A 1 82 ? -10.126 12.379 20.610 1.00 71.25 82 SER A CA 1
ATOM 660 C C . SER A 1 82 ? -11.111 13.545 20.659 1.00 71.25 82 SER A C 1
ATOM 662 O O . SER A 1 82 ? -11.593 13.855 21.741 1.00 71.25 82 SER A O 1
ATOM 664 N N . ARG A 1 83 ? -11.511 14.133 19.522 1.00 61.50 83 ARG A N 1
ATOM 665 C CA . ARG A 1 83 ? -12.567 15.165 19.495 1.00 61.50 83 ARG A CA 1
ATOM 666 C C . ARG A 1 83 ? -13.922 14.659 19.993 1.00 61.50 83 ARG A C 1
ATOM 668 O O . ARG A 1 83 ? -14.663 15.431 20.594 1.00 61.50 83 ARG A O 1
ATOM 675 N N . ARG A 1 84 ? -14.265 13.396 19.724 1.00 67.38 84 ARG A N 1
ATOM 676 C CA . ARG A 1 84 ? -15.545 12.792 20.121 1.00 67.38 84 ARG A CA 1
ATOM 677 C C . ARG A 1 84 ? -15.611 12.491 21.620 1.00 67.38 84 ARG A C 1
ATOM 679 O O . ARG A 1 84 ? -16.656 12.712 22.222 1.00 67.38 84 ARG A O 1
ATOM 686 N N . TYR A 1 85 ? -14.521 11.996 22.207 1.00 68.69 85 TYR A N 1
ATOM 687 C CA . TYR A 1 85 ? -14.471 11.592 23.621 1.00 68.69 85 TYR A CA 1
ATOM 688 C C . TYR A 1 85 ? -13.946 12.685 24.559 1.00 68.69 85 TYR A C 1
ATOM 690 O O . TYR A 1 85 ? -14.328 12.728 25.724 1.00 68.69 85 TYR A O 1
ATOM 698 N N . TYR A 1 86 ? -13.129 13.600 24.042 1.00 68.94 86 TYR A N 1
ATOM 699 C CA . TYR A 1 86 ? -12.628 14.784 24.736 1.00 68.94 86 TYR A CA 1
ATOM 700 C C . TYR A 1 86 ? -12.967 16.032 23.915 1.00 68.94 86 TYR A C 1
ATOM 702 O O . TYR A 1 86 ? -12.076 16.666 23.338 1.00 68.94 86 TYR A O 1
ATOM 710 N N . PRO A 1 87 ? -14.261 16.389 23.813 1.00 65.56 87 PRO A N 1
ATOM 711 C CA . PRO A 1 87 ? -14.640 17.626 23.157 1.00 65.56 87 PRO A CA 1
ATOM 712 C C . PRO A 1 87 ? -13.945 18.795 23.871 1.00 65.56 87 PRO A C 1
ATOM 714 O O . PRO A 1 87 ? -13.851 18.787 25.105 1.00 65.56 87 PRO A O 1
ATOM 717 N N . PRO A 1 88 ? -13.428 19.793 23.130 1.00 65.00 88 PRO A N 1
ATOM 718 C CA . PRO A 1 88 ? -12.834 20.963 23.755 1.00 65.00 88 PRO A CA 1
ATOM 719 C C . PRO A 1 88 ? -13.854 21.565 24.730 1.00 65.00 88 PRO A C 1
ATOM 721 O O . PRO A 1 88 ? -15.039 21.641 24.386 1.00 65.00 88 PRO A O 1
ATOM 724 N N . PRO A 1 89 ? -13.435 21.962 25.944 1.00 66.06 89 PRO A N 1
ATOM 725 C CA . PRO A 1 89 ? -14.353 22.520 26.923 1.00 66.06 89 PRO A CA 1
ATOM 726 C C . PRO A 1 89 ? -15.058 23.719 26.285 1.00 66.06 89 PRO A C 1
ATOM 728 O O . PRO A 1 89 ? -14.413 24.670 25.842 1.00 66.06 89 PRO A O 1
ATOM 731 N N . PHE A 1 90 ? -16.384 23.645 26.163 1.00 60.28 90 PHE A N 1
ATOM 732 C CA . PHE A 1 90 ? -17.185 24.726 25.603 1.00 60.28 90 PHE A CA 1
ATOM 733 C C . PHE A 1 90 ? -16.897 26.029 26.363 1.00 60.28 90 PHE A C 1
ATOM 735 O O . PHE A 1 90 ? -17.141 26.099 27.566 1.00 60.28 90 PHE A O 1
ATOM 742 N N . GLY A 1 91 ? -16.425 27.072 25.667 1.00 55.34 91 GLY A N 1
ATOM 743 C CA . GLY A 1 91 ? -16.404 28.423 26.234 1.00 55.34 91 GLY A CA 1
ATOM 744 C C . GLY A 1 91 ? -15.328 29.389 25.739 1.00 55.34 91 GLY A C 1
ATOM 745 O O . GLY A 1 91 ? -14.560 29.902 26.544 1.00 55.34 91 GLY A O 1
ATOM 746 N N . ARG A 1 92 ? -15.347 29.777 24.461 1.00 49.16 92 ARG A N 1
ATOM 747 C CA . ARG A 1 92 ? -15.130 31.194 24.125 1.00 49.16 92 ARG A CA 1
ATOM 748 C C . ARG A 1 92 ? -16.275 31.645 23.232 1.00 49.16 92 ARG A C 1
ATOM 750 O O . ARG A 1 92 ? -16.282 31.380 22.037 1.00 49.16 92 ARG A O 1
ATOM 757 N N . LYS A 1 93 ? -17.265 32.283 23.861 1.00 51.94 93 LYS A N 1
ATOM 758 C CA . LYS A 1 93 ? -18.165 33.202 23.168 1.00 51.94 93 LYS A CA 1
ATOM 759 C C . LYS A 1 93 ? -17.287 34.372 22.719 1.00 51.94 93 LYS A C 1
ATOM 761 O O . LYS A 1 93 ? -16.726 35.049 23.578 1.00 51.94 93 LYS A O 1
ATOM 766 N N . THR A 1 94 ? -17.081 34.521 21.417 1.00 59.78 94 THR A N 1
ATOM 767 C CA . THR A 1 94 ? -16.754 35.828 20.829 1.00 59.78 94 THR A CA 1
ATOM 768 C C . THR A 1 94 ? -18.009 36.672 20.770 1.00 59.78 94 THR A C 1
ATOM 770 O O . THR A 1 94 ? -19.076 36.064 20.521 1.00 59.78 94 THR A O 1
#

Radius of gyration: 19.35 Å; chains: 1; bounding box: 33×52×53 Å

Sequence (94 aa):
MLHYDQFWITYVGTRYRHPVLPDDWDMTVEISIPDEFGSRRNIHVRHAPTRRNGHEAAIGDAAGEALTTLCHAHREDMAITSRRYYPPPFGRKT

=== Feature glossary ===
Legend for the data blocks above and below:

— What the protein is —

The amino-acid sequence is the protein's primary structure: the linear order of residues from the N-terminus to the C-terminus, written in one-letter code. Everything else here — the 3D coordinates, the secondary structure, the domain annotations — is ultimately a consequence of this string.

Functional annotations link the protein to curated databases. InterPro entries identify conserved domains and families by matching the sequence against member-database signatures (Pfam, PROSITE, CDD, …). Gene Ontology (GO) terms describe molecular function, biological process, and cellular component in a controlled vocabulary. CATH places the structure in a hierarchical fold classification (Class/Architecture/Topology/Homologous-superfamily). The organism is the source species.

— Where its atoms are —

Atomic coordinates in PDBx/mmCIF format — the same representation the Protein Data Bank distributes. Each line of the _atom_site loop places one backbone atom in Cartesian space (units: ångströms, origin: arbitrary).

The six renders are orthographic views along the three Cartesian axes in both directions. Representation (cartoon, sticks, or surface) and color scheme (sequence-rainbow or by-chain) vary across proteins so the training set covers all the common visualization conventions.

— Local backbone conformation —

Eight-state secondary structure (DSSP): H is the canonical α-helix, G the tighter 3₁₀-helix, I the wider π-helix; E/B are β-structure, T and S are turns and bends, and '-' is everything else. DSSP derives these from the pattern of main-chain N–H···O=C hydrogen bonds, not from the sequence.

Three-state secondary structure (P-SEA) collapses the eight DSSP classes into helix (a), strand (b), and coil (c). P-SEA assigns these from Cα geometry alone — distances and angles — without requiring backbone oxygens, so it works on any Cα trace.

φ (phi) and ψ (psi) are the two rotatable backbone dihedrals per residue: φ is the C(i-1)–N–Cα–C torsion, ψ is the N–Cα–C–N(i+1) torsion, both in degrees on (−180°, 180°]. α-helical residues cluster near (−60°, −45°); β-strand residues near (−120°, +130°). A Ramachandran plot is simply a scatter of (φ, ψ) for every residue.

— Global shape and packing —

The geometric summary reports three shape descriptors. Rg (radius of gyration) measures how spread out the Cα atoms are about their centre of mass; compact globular proteins have small Rg, elongated or unfolded ones large. Cα contacts (<8 Å, |i−j|>4) count long-range residue pairs in spatial proximity — high for tightly packed folds, near zero for rods or random coil. The bounding-box extents give the protein's footprint along x, y, z in Å.

SASA measures how much of the protein is reachable by solvent. It is computed by rolling a water-sized probe over the atomic surface and summing the exposed area (Å²). Per-residue SASA distinguishes core (buried, low SASA) from surface (exposed, high SASA) residues; total SASA is a whole-molecule size measure.

Plot images: a contact map (which residues are close in 3D, as an N×N binary image), a Ramachandran scatter (backbone torsion angles, revealing secondary-structure composition at a glance), and — for AlphaFold structures — a PAE heatmap (pairwise prediction confidence).

— Structural neighborhood —

A 3Di character summarizes, for each residue, the relative orientation of the Cα frame of its nearest spatial neighbor. Because it encodes fold topology rather than chemistry, 3Di alignments detect remote structural similarity that sequence alignment misses.

The Foldseek neighbor list gives the closest experimentally determined structures in the PDB, ranked by structural alignment. TM-score near 1 means near-identical fold; near 0.3 means only rough topology match. This is how one finds what a novel AlphaFold prediction most resembles in the solved-structure universe.

— Confidence and disorder —

For AlphaFold models, the B-factor field carries pLDDT — the model's own estimate of local accuracy on a 0–100 scale. Regions with pLDDT<50 should be treated as essentially unmodeled; they often correspond to intrinsically disordered segments.

Crystallographic B-factors measure how much each atom's electron density is smeared out, in Å². They rise in mobile loops and surface residues and fall in the buried interior. In AlphaFold models this column is repurposed to hold pLDDT instead.

Predicted Aligned Error (PAE) is an AlphaFold confidence matrix: entry (i, j) is the expected error in the position of residue j, in ångströms, when the prediction is superimposed on the true structure at residue i. Low PAE within a block of residues means that block is internally rigid and well-predicted; high PAE between two blocks means their relative placement is uncertain even if each block individually is confident.